Protein AF-A0AAJ4N6X1-F1 (afdb_monomer_lite)

Structure (mmCIF, N/CA/C/O backbone):
data_AF-A0AAJ4N6X1-F1
#
_entry.id   AF-A0AAJ4N6X1-F1
#
loop_
_atom_site.group_PDB
_atom_site.id
_atom_site.type_symbol
_atom_site.label_atom_id
_atom_site.label_alt_id
_atom_site.label_comp_id
_atom_site.label_asym_id
_atom_site.label_entity_id
_atom_site.label_seq_id
_atom_site.pdbx_PDB_ins_code
_atom_site.Cartn_x
_atom_site.Cartn_y
_atom_site.Cartn_z
_atom_site.occupancy
_atom_site.B_iso_or_equiv
_atom_site.auth_seq_id
_atom_site.auth_comp_id
_atom_site.auth_asym_id
_atom_site.auth_atom_id
_atom_site.pdbx_PDB_model_num
ATOM 1 N N . MET A 1 1 ? -17.782 -41.927 30.278 1.00 36.41 1 MET A N 1
ATOM 2 C CA . MET A 1 1 ? -18.943 -41.178 29.763 1.00 36.41 1 MET A CA 1
ATOM 3 C C . MET A 1 1 ? -18.667 -39.722 30.072 1.00 36.41 1 MET A C 1
ATOM 5 O O . MET A 1 1 ? -18.584 -39.393 31.245 1.00 36.41 1 MET A O 1
ATOM 9 N N . THR A 1 2 ? -18.349 -38.916 29.063 1.00 44.41 2 THR A N 1
ATOM 10 C CA . THR A 1 2 ? -18.002 -37.496 29.219 1.00 44.41 2 THR A CA 1
ATOM 11 C C . THR A 1 2 ? -19.102 -36.676 28.567 1.00 44.41 2 THR A C 1
ATOM 13 O O . THR A 1 2 ? -19.292 -36.749 27.357 1.00 44.41 2 THR A O 1
ATOM 16 N N . GLU A 1 3 ? -19.864 -35.974 29.398 1.00 52.94 3 GLU A N 1
ATOM 17 C CA . GLU A 1 3 ? -20.893 -35.020 28.995 1.00 52.94 3 GLU A CA 1
ATOM 18 C C . GLU A 1 3 ? -20.191 -33.733 28.544 1.00 52.94 3 GLU A C 1
ATOM 20 O O . GLU A 1 3 ? -19.739 -32.931 29.361 1.00 52.94 3 GLU A O 1
ATOM 25 N N . GLU A 1 4 ? -20.024 -33.563 27.234 1.00 55.00 4 GLU A N 1
ATOM 26 C CA . GLU A 1 4 ? -19.615 -32.288 26.647 1.00 55.00 4 GLU A CA 1
ATOM 27 C C . GLU A 1 4 ? -20.852 -31.390 26.584 1.00 55.00 4 GLU A C 1
ATOM 29 O O . GLU A 1 4 ? -21.760 -31.610 25.786 1.00 55.00 4 GLU A O 1
ATOM 34 N N . ALA A 1 5 ? -20.914 -30.403 27.478 1.00 56.78 5 ALA A N 1
ATOM 35 C CA . ALA A 1 5 ? -21.937 -29.371 27.447 1.00 56.78 5 ALA A CA 1
ATOM 36 C C . ALA A 1 5 ? -21.834 -28.594 26.125 1.00 56.78 5 ALA A C 1
ATOM 38 O O . ALA A 1 5 ? -20.874 -27.852 25.902 1.00 56.78 5 ALA A O 1
ATOM 39 N N . GLU A 1 6 ? -22.825 -28.769 25.251 1.00 59.78 6 GLU A N 1
ATOM 40 C CA . GLU A 1 6 ? -23.028 -27.951 24.059 1.00 59.78 6 GLU A CA 1
ATOM 41 C C . GLU A 1 6 ? -23.209 -26.488 24.496 1.00 59.78 6 GLU A C 1
ATOM 43 O O . GLU A 1 6 ? -24.285 -26.070 24.918 1.00 59.78 6 GLU A O 1
ATOM 48 N N . GLN A 1 7 ? -22.138 -25.690 24.441 1.00 63.7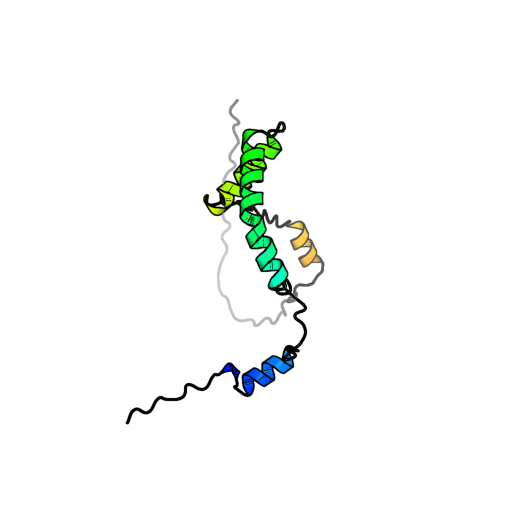2 7 GLN A N 1
ATOM 49 C CA . GLN A 1 7 ? -22.251 -24.238 24.553 1.00 63.72 7 GLN A CA 1
ATOM 50 C C . GLN A 1 7 ? -23.058 -23.736 23.356 1.00 63.72 7 GLN A C 1
ATOM 52 O O . GLN A 1 7 ? -22.556 -23.671 22.232 1.00 63.72 7 GLN A O 1
ATOM 57 N N . GLU A 1 8 ? -24.325 -23.406 23.597 1.00 64.38 8 GLU A N 1
ATOM 58 C CA . GLU A 1 8 ? -25.204 -22.836 22.587 1.00 64.38 8 GLU A CA 1
ATOM 59 C C . GLU A 1 8 ? -24.594 -21.542 22.028 1.00 64.38 8 GLU A C 1
ATOM 61 O O . GLU A 1 8 ? -24.294 -20.584 22.744 1.00 64.38 8 GLU A O 1
ATOM 66 N N . ASP A 1 9 ? -24.382 -21.519 20.712 1.00 71.50 9 ASP A N 1
ATOM 67 C CA . ASP A 1 9 ? -23.864 -20.359 19.994 1.00 71.50 9 ASP A CA 1
ATOM 68 C C . ASP A 1 9 ? -24.874 -19.203 20.086 1.00 71.50 9 ASP A C 1
ATOM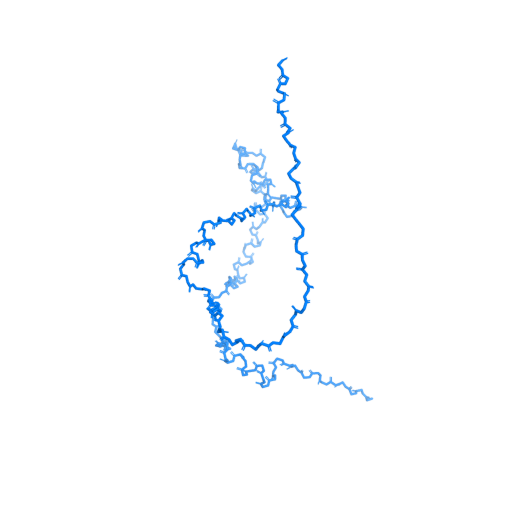 70 O O . ASP A 1 9 ? -25.868 -19.165 19.356 1.00 71.50 9 ASP A O 1
ATOM 74 N N . GLY A 1 10 ? -24.604 -18.233 20.965 1.00 71.25 10 GLY A N 1
ATOM 75 C CA . GLY A 1 10 ? -25.460 -17.067 21.216 1.00 71.25 10 GLY A CA 1
ATOM 76 C C . GLY A 1 10 ? -25.747 -16.200 19.982 1.00 71.25 10 GLY A C 1
ATOM 77 O O . GLY A 1 10 ? -26.674 -15.390 19.998 1.00 71.25 10 GLY A O 1
ATOM 78 N N . ARG A 1 11 ? -25.028 -16.400 18.868 1.00 73.56 11 ARG A N 1
ATOM 79 C CA . ARG A 1 11 ? -25.328 -15.780 17.562 1.00 73.56 11 ARG A CA 1
ATOM 80 C C . ARG A 1 11 ? -26.575 -16.359 16.896 1.00 73.56 11 ARG A C 1
ATOM 82 O O . ARG A 1 11 ? -27.117 -15.752 15.977 1.00 73.56 11 ARG A O 1
ATOM 89 N N . LYS A 1 12 ? -27.018 -17.542 17.316 1.00 75.94 12 LYS A N 1
ATOM 90 C CA . LYS A 1 12 ? -28.257 -18.182 16.852 1.00 75.94 12 LYS A CA 1
ATOM 91 C C . LYS A 1 12 ? -29.433 -17.912 17.789 1.00 75.94 12 LYS A C 1
ATOM 93 O O . LYS A 1 12 ? -30.527 -18.405 17.528 1.00 75.94 12 LYS A O 1
ATOM 98 N N . SER A 1 13 ? -29.217 -17.135 18.852 1.00 84.31 13 SER A N 1
ATOM 99 C CA . SER A 1 13 ? -30.276 -16.774 19.787 1.00 84.31 13 SER A CA 1
ATOM 100 C C . SER A 1 13 ? -31.370 -15.945 19.089 1.00 84.31 13 SER A C 1
ATOM 102 O O . SER A 1 13 ? -31.082 -15.162 18.173 1.00 84.31 13 SER A O 1
ATOM 104 N N . PRO A 1 14 ? -32.639 -16.095 19.506 1.00 81.38 14 PRO A N 1
ATOM 105 C CA . PRO A 1 14 ? -33.760 -15.361 18.918 1.00 81.38 14 PRO A CA 1
ATOM 106 C C . PRO A 1 14 ? -33.630 -13.841 19.101 1.00 81.38 14 PRO A C 1
ATOM 108 O O . PRO A 1 14 ? -34.020 -13.081 18.214 1.00 81.38 14 PRO A O 1
ATOM 111 N N . GLU A 1 15 ? -33.015 -13.391 20.197 1.00 83.38 15 GLU A N 1
ATOM 112 C CA . GLU A 1 15 ? -32.745 -11.973 20.464 1.00 83.38 15 GLU A CA 1
ATOM 113 C C . GLU A 1 15 ? -31.758 -11.377 19.453 1.00 83.38 15 GLU A C 1
ATOM 115 O O . GLU A 1 15 ? -31.977 -10.287 18.919 1.00 83.38 15 GLU A O 1
ATOM 120 N N . HIS A 1 16 ? -30.701 -12.121 19.114 1.00 81.62 16 HIS A N 1
ATOM 121 C CA . HIS A 1 16 ? -29.725 -11.687 18.119 1.00 81.62 16 HIS A CA 1
ATOM 122 C C . HIS A 1 16 ? -30.347 -11.586 16.721 1.00 81.62 16 HIS A C 1
ATOM 124 O O . HIS A 1 16 ? -30.084 -10.634 15.988 1.00 81.62 16 HIS A O 1
ATOM 130 N N . LEU A 1 17 ? -31.225 -12.524 16.355 1.00 81.19 17 LEU A N 1
ATOM 131 C CA . LEU A 1 17 ? -31.943 -12.486 15.078 1.00 81.19 17 LEU A CA 1
ATOM 132 C C . LEU A 1 17 ? -32.899 -11.286 14.984 1.00 81.19 17 LEU A C 1
ATOM 134 O O . LEU A 1 17 ? -32.966 -10.643 13.936 1.00 81.19 17 LEU A O 1
ATOM 138 N N . ALA A 1 18 ? -33.599 -10.951 16.071 1.00 83.81 18 ALA A N 1
ATOM 139 C CA . ALA A 1 18 ? -34.455 -9.768 16.132 1.00 83.81 18 ALA A CA 1
ATOM 140 C C . ALA A 1 18 ? -33.645 -8.472 15.958 1.00 83.81 18 ALA A C 1
ATOM 142 O O . ALA A 1 18 ? -34.015 -7.614 15.153 1.00 83.81 18 ALA A O 1
ATOM 143 N N . HIS A 1 19 ? -32.495 -8.372 16.629 1.00 84.88 19 HIS A N 1
ATOM 144 C CA . HIS A 1 19 ? -31.579 -7.244 16.479 1.00 84.88 19 HIS A CA 1
ATOM 145 C C . HIS A 1 19 ? -31.039 -7.114 15.044 1.00 84.88 19 HIS A C 1
ATOM 147 O O . HIS A 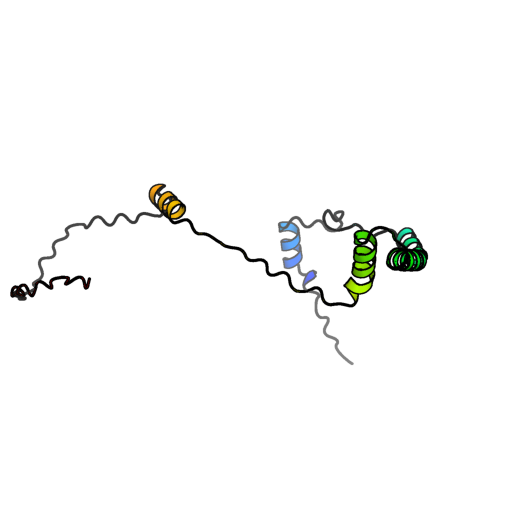1 19 ? -31.045 -6.020 14.481 1.00 84.88 19 HIS A O 1
ATOM 153 N N . LEU A 1 20 ? -30.636 -8.225 14.410 1.00 82.75 20 LEU A N 1
ATOM 154 C CA . LEU A 1 20 ? -30.170 -8.239 13.017 1.00 82.75 20 LEU A CA 1
ATOM 155 C C . LEU A 1 20 ? -31.249 -7.747 12.037 1.00 82.75 20 LEU A C 1
ATOM 157 O O . LEU A 1 20 ? -30.956 -6.968 11.128 1.00 82.75 20 LEU A O 1
ATOM 161 N N . ASN A 1 21 ? -32.502 -8.150 12.241 1.00 82.00 21 ASN A N 1
ATOM 162 C CA . ASN A 1 21 ? -33.615 -7.664 11.428 1.00 82.00 21 ASN A CA 1
ATOM 163 C C . ASN A 1 21 ? -33.863 -6.159 11.638 1.00 82.00 21 ASN A C 1
ATOM 165 O O . ASN A 1 21 ? -34.123 -5.447 10.668 1.00 82.00 21 ASN A O 1
ATOM 169 N N . GLN A 1 22 ? -33.721 -5.655 12.869 1.00 84.88 22 GLN A N 1
ATOM 170 C CA . GLN A 1 22 ? -33.895 -4.235 13.197 1.00 84.88 22 GLN A CA 1
ATOM 171 C C . GLN A 1 22 ? -32.840 -3.336 12.534 1.00 84.88 22 GLN A C 1
ATOM 173 O O . GLN A 1 22 ? -33.173 -2.267 12.030 1.00 84.88 22 GLN A O 1
ATOM 178 N N . ILE A 1 23 ? -31.579 -3.772 12.482 1.00 82.31 23 ILE A N 1
ATOM 179 C CA . ILE A 1 23 ? -30.493 -3.026 11.817 1.00 82.31 23 ILE A CA 1
ATOM 180 C C . ILE A 1 23 ? -30.514 -3.166 10.282 1.00 82.31 23 ILE A C 1
ATOM 182 O O . ILE A 1 23 ? -29.597 -2.703 9.602 1.00 82.31 23 ILE A O 1
ATOM 186 N N . GLY A 1 24 ? -31.530 -3.830 9.716 1.00 77.44 24 GLY A N 1
ATOM 187 C CA . GLY A 1 24 ? -31.657 -4.050 8.274 1.00 77.44 24 GLY A CA 1
ATOM 188 C C . GLY A 1 24 ? -30.617 -5.019 7.703 1.00 77.44 24 GLY A C 1
ATOM 189 O O . GLY A 1 24 ? -30.302 -4.962 6.509 1.00 77.44 24 GLY A O 1
ATOM 190 N N . PHE A 1 25 ? -30.051 -5.904 8.531 1.00 79.56 25 PHE A N 1
ATOM 191 C CA . PHE A 1 25 ? -29.110 -6.918 8.072 1.00 79.56 25 PHE A CA 1
ATOM 192 C C . PHE A 1 25 ? -29.845 -7.979 7.247 1.00 79.56 25 PHE A C 1
ATOM 194 O O . PHE A 1 25 ? -30.651 -8.756 7.748 1.00 79.56 25 PHE A O 1
ATOM 201 N N . GLN A 1 26 ? -29.525 -8.044 5.958 1.00 77.69 26 GLN A N 1
ATOM 202 C CA . GLN A 1 26 ? -30.038 -9.064 5.052 1.00 77.69 26 GLN A CA 1
ATOM 203 C C . GLN A 1 26 ? -29.000 -10.176 4.891 1.00 77.69 26 GLN A C 1
ATOM 205 O O . GLN A 1 26 ? -27.922 -9.971 4.319 1.00 77.69 26 GLN A O 1
ATOM 210 N N . LYS A 1 27 ? -29.327 -11.377 5.380 1.00 72.75 27 LYS A N 1
ATOM 211 C CA . LYS A 1 27 ? -28.485 -12.568 5.220 1.00 72.75 27 LYS A CA 1
ATOM 212 C C . LYS A 1 27 ? -28.295 -12.854 3.724 1.00 72.75 27 LYS A C 1
ATOM 214 O O . LYS A 1 27 ? -29.248 -13.185 3.031 1.00 72.75 27 LYS A O 1
ATOM 219 N N . GLY A 1 28 ? -27.063 -12.719 3.232 1.00 70.50 28 GLY A N 1
ATOM 220 C CA . GLY A 1 28 ? -26.727 -12.942 1.819 1.00 70.50 28 GLY A CA 1
ATOM 221 C C . GLY A 1 28 ? -26.778 -11.702 0.919 1.00 70.50 28 GLY A C 1
ATOM 222 O O . GLY A 1 28 ? -26.574 -11.838 -0.285 1.00 70.50 28 GLY A O 1
ATOM 223 N N . ARG A 1 29 ? -26.987 -10.492 1.462 1.00 72.75 29 ARG A N 1
ATOM 224 C CA . ARG A 1 29 ? -26.812 -9.253 0.685 1.00 72.75 29 ARG A CA 1
ATOM 225 C C . ARG A 1 29 ? -25.388 -9.185 0.127 1.00 72.75 29 ARG A C 1
ATOM 227 O O . ARG A 1 29 ? -24.419 -9.438 0.848 1.00 72.75 29 ARG A O 1
ATOM 234 N N . ALA A 1 30 ? -25.257 -8.812 -1.146 1.00 67.56 30 ALA A N 1
ATOM 235 C CA . ALA A 1 30 ? -23.958 -8.519 -1.741 1.00 67.56 30 ALA A CA 1
ATOM 236 C C . ALA A 1 30 ? -23.241 -7.464 -0.883 1.00 67.56 30 ALA A C 1
ATOM 238 O O . ALA A 1 30 ? -23.816 -6.414 -0.596 1.00 67.56 30 ALA A O 1
ATOM 239 N N . LYS A 1 31 ? -22.012 -7.752 -0.428 1.00 68.31 31 LYS A N 1
ATOM 240 C CA . LYS A 1 31 ? -21.227 -6.817 0.390 1.00 68.31 31 LYS A CA 1
ATOM 241 C C . LYS A 1 31 ? -21.105 -5.483 -0.349 1.00 68.31 31 LYS A C 1
ATOM 243 O O . LYS A 1 31 ? -20.349 -5.376 -1.305 1.00 68.31 31 LYS A O 1
ATOM 248 N N . THR A 1 32 ? -21.827 -4.469 0.117 1.00 66.06 32 THR A N 1
ATOM 249 C CA . THR A 1 32 ? -21.762 -3.093 -0.399 1.00 66.06 32 THR A CA 1
ATOM 250 C C . THR A 1 32 ? -20.580 -2.302 0.163 1.00 66.06 32 THR A C 1
ATOM 252 O O . THR A 1 32 ? -20.381 -1.155 -0.217 1.00 66.06 32 THR A O 1
ATOM 255 N N . GLY A 1 33 ? -19.783 -2.905 1.051 1.00 67.94 33 GLY A N 1
ATOM 256 C CA . GLY A 1 33 ? -18.586 -2.305 1.634 1.00 67.94 33 GLY A CA 1
ATOM 257 C C . GLY A 1 33 ? -17.407 -3.278 1.663 1.00 67.94 33 GLY A C 1
ATOM 258 O O . GLY A 1 33 ? -17.566 -4.464 1.971 1.00 67.94 33 GLY A O 1
ATOM 259 N N . GLY A 1 34 ? -16.219 -2.751 1.357 1.00 67.38 34 GLY A N 1
ATOM 260 C CA . GLY A 1 34 ? -14.959 -3.493 1.271 1.00 67.38 34 GLY A CA 1
ATOM 261 C C . GLY A 1 34 ? -14.626 -3.976 -0.146 1.00 67.38 34 GLY A C 1
ATOM 262 O O . GLY A 1 34 ? -15.495 -4.088 -1.006 1.00 67.38 34 GLY A O 1
ATOM 263 N N . ARG A 1 35 ? -13.343 -4.268 -0.403 1.00 71.69 35 ARG A N 1
ATOM 264 C CA . ARG A 1 35 ? -12.915 -4.858 -1.682 1.00 71.69 35 ARG A CA 1
ATOM 265 C C . ARG A 1 35 ? -13.554 -6.238 -1.834 1.00 71.69 35 ARG A C 1
ATOM 267 O O . ARG A 1 35 ? -13.429 -7.086 -0.947 1.00 71.69 35 ARG A O 1
ATOM 274 N N . THR A 1 36 ? -14.211 -6.470 -2.967 1.00 75.12 36 THR A N 1
ATOM 275 C CA . THR A 1 36 ? -14.614 -7.814 -3.388 1.00 75.12 36 THR A CA 1
ATOM 276 C C . THR A 1 36 ? -13.384 -8.720 -3.395 1.00 75.12 36 THR A C 1
ATOM 278 O O . THR A 1 36 ? -12.295 -8.286 -3.784 1.00 75.12 36 THR A O 1
ATOM 281 N N . LYS A 1 37 ? -13.534 -9.972 -2.939 1.00 75.12 37 LYS A N 1
ATOM 282 C CA . LYS A 1 37 ? -12.435 -10.945 -2.982 1.00 75.12 37 LYS A CA 1
ATOM 283 C C . LYS A 1 37 ? -11.945 -11.051 -4.427 1.00 75.12 37 LYS A C 1
ATOM 285 O O . LYS A 1 37 ? -12.746 -11.272 -5.332 1.00 75.12 37 LYS A O 1
ATOM 290 N N . MET A 1 38 ? -10.648 -10.835 -4.632 1.00 80.75 38 MET A N 1
ATOM 291 C CA . MET A 1 38 ? -10.028 -10.980 -5.945 1.00 80.75 38 MET A CA 1
ATOM 292 C C . MET A 1 38 ? -10.184 -12.438 -6.403 1.00 80.75 38 MET A C 1
ATOM 294 O O . MET A 1 38 ? -9.912 -13.324 -5.590 1.00 80.75 38 MET A O 1
ATOM 298 N N . PRO A 1 39 ? -10.619 -12.698 -7.650 1.00 86.62 39 PRO A N 1
ATOM 299 C CA . PRO A 1 39 ? -10.703 -14.053 -8.184 1.00 86.62 39 PRO A CA 1
ATOM 300 C C . PRO A 1 39 ? -9.370 -14.791 -8.034 1.00 86.62 39 PRO A C 1
ATOM 302 O O . PRO A 1 39 ? -8.315 -14.220 -8.324 1.00 86.62 39 PRO A O 1
ATOM 305 N N . ASP A 1 40 ? -9.418 -16.056 -7.616 1.00 84.19 40 ASP A N 1
ATOM 306 C CA . ASP A 1 40 ? -8.214 -16.819 -7.258 1.00 84.19 40 ASP A CA 1
ATOM 307 C C . ASP A 1 40 ? -7.226 -16.948 -8.427 1.00 84.19 40 ASP A C 1
ATOM 309 O O . ASP A 1 40 ? -6.017 -16.846 -8.228 1.00 84.19 40 ASP A O 1
ATOM 313 N N . VAL A 1 41 ? -7.737 -17.045 -9.659 1.00 83.81 41 VAL A N 1
ATOM 314 C CA . VAL A 1 41 ? -6.928 -17.074 -10.890 1.00 83.81 41 VAL A CA 1
ATOM 315 C C . VAL A 1 41 ? -6.080 -15.806 -11.041 1.00 83.81 41 VAL A C 1
ATOM 317 O O . VAL A 1 41 ? -4.905 -15.878 -11.387 1.00 83.81 41 VAL A O 1
ATOM 320 N N . ILE A 1 42 ? -6.650 -14.633 -10.753 1.00 82.69 42 ILE A N 1
ATOM 321 C CA . ILE A 1 42 ? -5.944 -13.347 -10.869 1.00 82.69 42 ILE A CA 1
ATOM 322 C C . ILE A 1 42 ? -4.923 -13.212 -9.741 1.00 82.69 42 ILE A C 1
ATOM 324 O O . ILE A 1 42 ? -3.808 -12.742 -9.961 1.00 82.69 42 ILE A O 1
ATOM 328 N N . LYS A 1 43 ? -5.284 -13.668 -8.538 1.00 84.12 43 LYS A N 1
ATOM 329 C CA . LYS A 1 43 ? -4.386 -13.660 -7.386 1.00 84.12 43 LYS A CA 1
ATOM 330 C C . LYS A 1 43 ? -3.142 -14.512 -7.642 1.00 84.12 43 LYS A C 1
ATOM 332 O O . LYS A 1 43 ? -2.048 -14.050 -7.353 1.00 84.12 43 LYS A O 1
ATOM 337 N N . GLN A 1 44 ? -3.299 -15.709 -8.207 1.00 85.50 44 GLN A N 1
ATOM 338 C CA . GLN A 1 44 ? -2.173 -16.581 -8.559 1.00 85.50 44 GLN A CA 1
ATOM 339 C C . GLN A 1 44 ? -1.260 -15.931 -9.602 1.00 85.50 44 GLN A C 1
ATOM 341 O O . GLN A 1 44 ? -0.070 -15.791 -9.356 1.00 85.50 44 GLN A O 1
ATOM 346 N N . ARG A 1 45 ? -1.825 -15.401 -10.694 1.00 81.62 45 ARG A N 1
ATOM 347 C CA . ARG A 1 45 ? -1.041 -14.705 -11.729 1.00 81.62 45 ARG A CA 1
ATOM 348 C C . ARG A 1 45 ? -0.257 -13.506 -11.194 1.00 81.62 45 ARG A C 1
ATOM 350 O O . ARG A 1 45 ? 0.857 -13.258 -11.641 1.00 81.62 45 ARG A O 1
ATOM 357 N N . LEU A 1 46 ? -0.823 -12.768 -10.240 1.00 80.62 46 LEU A N 1
ATOM 358 C CA . LEU A 1 46 ? -0.125 -11.664 -9.577 1.00 80.62 46 LEU A CA 1
ATOM 359 C C . LEU A 1 46 ? 1.019 -12.146 -8.684 1.00 80.62 46 LEU A C 1
ATOM 361 O O . LEU A 1 46 ? 2.052 -11.488 -8.633 1.00 80.62 46 LEU A O 1
ATOM 365 N N . MET A 1 47 ? 0.855 -13.281 -8.003 1.00 86.06 47 MET A N 1
ATOM 366 C CA . MET A 1 47 ? 1.934 -13.879 -7.211 1.00 86.06 47 MET A CA 1
ATOM 367 C C . MET A 1 47 ? 3.073 -14.374 -8.107 1.00 86.06 47 MET A C 1
ATOM 369 O O . MET A 1 47 ? 4.232 -14.164 -7.771 1.00 86.06 47 MET A O 1
ATOM 373 N N . ASP A 1 48 ? 2.751 -14.946 -9.267 1.00 87.88 48 ASP A N 1
ATOM 374 C CA . ASP A 1 48 ? 3.752 -15.406 -10.237 1.00 87.88 48 ASP A CA 1
ATOM 375 C C . ASP A 1 48 ? 4.551 -14.239 -10.850 1.00 87.88 48 ASP A C 1
ATOM 377 O O . ASP A 1 48 ? 5.725 -14.389 -11.177 1.00 87.88 48 ASP A O 1
ATOM 381 N N . MET A 1 49 ? 3.927 -13.064 -10.994 1.00 85.25 49 MET A N 1
ATOM 382 C CA . MET A 1 49 ? 4.562 -11.844 -11.515 1.00 85.25 49 MET A CA 1
ATOM 383 C C . MET A 1 49 ? 5.338 -11.060 -10.446 1.00 85.25 49 MET A C 1
ATOM 385 O O . MET A 1 49 ? 6.220 -10.270 -10.777 1.00 85.25 49 MET A O 1
ATOM 389 N N . ALA A 1 50 ? 5.036 -11.281 -9.165 1.00 85.06 50 ALA A N 1
ATOM 390 C CA . ALA A 1 50 ? 5.690 -10.609 -8.048 1.00 85.06 50 ALA A CA 1
ATOM 391 C C . ALA A 1 50 ? 7.235 -10.673 -8.065 1.00 85.06 50 ALA A C 1
ATOM 393 O O . ALA A 1 50 ? 7.837 -9.626 -7.831 1.00 85.06 50 ALA A O 1
ATOM 394 N N . PRO A 1 51 ? 7.906 -11.811 -8.353 1.00 88.44 51 PRO A N 1
ATOM 395 C CA . PRO A 1 51 ? 9.370 -11.844 -8.420 1.00 88.44 51 PRO A CA 1
ATOM 396 C C . PRO A 1 51 ? 9.937 -10.938 -9.521 1.00 88.44 51 PRO A C 1
ATOM 398 O O . PRO A 1 51 ? 10.842 -10.160 -9.245 1.00 88.44 51 PRO A O 1
ATOM 401 N N . ALA A 1 52 ? 9.351 -10.945 -10.722 1.00 88.19 52 ALA A N 1
ATOM 402 C CA . ALA A 1 52 ? 9.798 -10.071 -11.810 1.00 88.19 52 ALA A CA 1
ATOM 403 C C . ALA A 1 52 ? 9.631 -8.581 -11.458 1.00 88.19 52 ALA A C 1
ATOM 405 O O . ALA A 1 52 ? 10.499 -7.764 -11.750 1.00 88.19 52 ALA A O 1
ATOM 406 N N . ALA A 1 53 ? 8.545 -8.230 -10.763 1.00 86.56 53 ALA A N 1
ATOM 407 C CA . ALA A 1 53 ? 8.331 -6.866 -10.287 1.00 86.56 53 ALA A CA 1
ATOM 408 C C . ALA A 1 53 ? 9.358 -6.438 -9.219 1.00 86.56 53 ALA A C 1
ATOM 410 O O . ALA A 1 53 ? 9.708 -5.261 -9.140 1.00 86.56 53 ALA A O 1
ATOM 411 N N . LEU A 1 54 ? 9.847 -7.368 -8.391 1.00 86.75 54 LEU A N 1
ATOM 412 C CA . LEU A 1 54 ? 10.918 -7.083 -7.430 1.00 86.75 54 LEU A CA 1
ATOM 413 C C . LEU A 1 54 ? 12.256 -6.838 -8.131 1.00 86.75 54 LEU A C 1
ATOM 415 O O . LEU A 1 54 ? 12.973 -5.917 -7.738 1.00 86.75 54 LEU A O 1
ATOM 419 N N . ASP A 1 55 ? 12.559 -7.604 -9.178 1.00 91.31 55 ASP A N 1
ATOM 420 C CA . ASP A 1 55 ? 13.769 -7.412 -9.981 1.00 91.31 55 ASP A CA 1
ATOM 421 C C . ASP A 1 55 ? 13.757 -6.046 -10.685 1.00 91.31 55 ASP A C 1
ATOM 423 O O . ASP A 1 55 ? 14.736 -5.303 -10.619 1.00 91.31 55 ASP A O 1
ATOM 427 N N . GLU A 1 56 ? 12.621 -5.650 -11.269 1.00 89.31 56 GLU A N 1
ATOM 428 C CA . GLU A 1 56 ? 12.452 -4.318 -11.865 1.00 89.31 56 GLU A CA 1
ATOM 429 C C . GLU A 1 56 ? 12.574 -3.191 -10.829 1.00 89.31 56 GLU A C 1
ATOM 431 O O . GLU A 1 56 ? 13.178 -2.155 -11.101 1.00 89.31 56 GLU A O 1
ATOM 436 N N . LEU A 1 57 ? 12.034 -3.371 -9.619 1.00 88.88 57 LEU A N 1
ATOM 437 C CA . LEU A 1 57 ? 12.184 -2.387 -8.542 1.00 88.88 57 LEU A CA 1
ATOM 438 C C . LEU A 1 57 ? 13.641 -2.244 -8.092 1.00 88.88 57 LEU A C 1
ATOM 440 O O . LEU A 1 57 ? 14.081 -1.132 -7.790 1.00 88.88 57 LEU A O 1
ATOM 444 N N . TYR A 1 58 ? 14.392 -3.345 -8.051 1.00 89.75 58 TYR A N 1
ATOM 445 C CA . TYR A 1 58 ? 15.820 -3.314 -7.752 1.00 89.75 58 TYR A CA 1
ATOM 446 C C . TYR A 1 58 ? 16.610 -2.602 -8.856 1.00 89.75 58 TYR A C 1
ATOM 448 O O . TYR A 1 58 ? 17.473 -1.773 -8.564 1.00 89.75 58 TYR A O 1
ATOM 456 N N . ASP A 1 59 ? 16.274 -2.861 -10.118 1.00 92.81 59 ASP A N 1
ATOM 457 C CA . ASP A 1 59 ? 16.891 -2.192 -11.261 1.00 92.81 59 ASP A CA 1
ATOM 458 C C . ASP A 1 59 ? 16.602 -0.681 -11.250 1.00 92.81 59 ASP A C 1
ATOM 460 O O . ASP A 1 59 ? 17.514 0.143 -11.320 1.00 92.81 59 ASP A O 1
ATOM 464 N N . LEU A 1 60 ? 15.344 -0.293 -11.016 1.00 91.12 60 LEU A N 1
ATOM 465 C CA . LEU A 1 60 ? 14.938 1.105 -10.853 1.00 91.12 60 LEU A CA 1
ATOM 466 C C . LEU A 1 60 ? 15.649 1.799 -9.690 1.00 91.12 60 LEU A C 1
ATOM 468 O O . LEU A 1 60 ? 15.936 2.992 -9.772 1.00 91.12 60 LEU A O 1
ATOM 472 N N . MET A 1 61 ? 15.942 1.084 -8.605 1.00 88.88 61 MET A N 1
ATOM 473 C CA . MET A 1 61 ? 16.700 1.635 -7.485 1.00 88.88 61 MET A CA 1
ATOM 474 C C . MET A 1 61 ? 18.135 2.001 -7.887 1.00 88.88 61 MET A C 1
ATOM 476 O O . MET A 1 61 ? 18.628 3.040 -7.444 1.00 88.88 61 MET A O 1
ATOM 480 N N . GLN A 1 62 ? 18.794 1.179 -8.705 1.00 90.12 62 GLN A N 1
ATOM 481 C CA . GLN A 1 62 ? 20.205 1.361 -9.056 1.00 90.12 62 GLN A CA 1
ATOM 482 C C . GLN A 1 62 ? 20.400 2.256 -10.282 1.00 90.12 62 GLN A C 1
ATOM 484 O O . GLN A 1 62 ? 21.276 3.120 -10.286 1.00 90.12 62 GLN A O 1
ATOM 489 N N . ASN A 1 63 ? 19.559 2.078 -11.300 1.00 91.88 63 ASN A N 1
ATOM 490 C CA . ASN A 1 63 ? 19.816 2.570 -12.650 1.00 91.88 63 ASN A CA 1
ATOM 491 C C . ASN A 1 63 ? 18.860 3.680 -13.107 1.00 91.88 63 ASN A C 1
ATOM 493 O O . ASN A 1 63 ? 19.083 4.269 -14.161 1.00 91.88 63 ASN A O 1
ATOM 497 N N . ALA A 1 64 ? 17.808 4.020 -12.348 1.00 90.00 64 ALA A N 1
ATOM 498 C CA . ALA A 1 64 ? 16.903 5.087 -12.776 1.00 90.00 64 ALA A CA 1
ATOM 499 C C . ALA A 1 64 ? 17.594 6.459 -12.754 1.00 90.00 64 ALA A C 1
ATOM 501 O O . ALA A 1 64 ? 18.152 6.860 -11.733 1.00 90.00 64 ALA A O 1
ATOM 502 N N . ASP A 1 65 ? 17.461 7.234 -13.833 1.00 90.06 65 ASP A N 1
ATOM 503 C CA . ASP A 1 65 ? 18.058 8.574 -13.959 1.00 90.06 65 ASP A CA 1
ATOM 504 C C . ASP A 1 65 ? 17.550 9.554 -12.892 1.00 90.06 65 ASP A C 1
ATOM 506 O O . ASP A 1 65 ? 18.297 10.351 -12.315 1.00 90.06 65 ASP A O 1
ATOM 510 N N . LYS A 1 66 ? 16.247 9.488 -12.595 1.00 93.62 66 LYS A N 1
ATOM 511 C CA . LYS A 1 66 ? 15.584 10.401 -11.661 1.00 93.62 66 LYS A CA 1
ATOM 512 C C . LYS A 1 66 ? 15.752 9.918 -10.224 1.00 93.62 66 LYS A C 1
ATOM 514 O O . LYS A 1 66 ? 15.222 8.878 -9.840 1.00 93.62 66 LYS A O 1
ATOM 519 N N . ALA A 1 67 ? 16.364 10.757 -9.388 1.00 87.88 67 ALA A N 1
ATOM 520 C CA . ALA A 1 67 ? 16.537 10.482 -7.960 1.00 87.88 67 ALA A CA 1
ATOM 521 C C . ALA A 1 67 ? 15.214 10.177 -7.231 1.00 87.88 67 ALA A C 1
ATOM 523 O O . ALA A 1 67 ? 15.179 9.303 -6.372 1.00 87.88 67 ALA A O 1
ATOM 524 N N . ALA A 1 68 ? 14.114 10.841 -7.608 1.00 90.00 68 ALA A N 1
ATOM 525 C CA . ALA A 1 68 ? 12.792 10.590 -7.029 1.00 90.00 68 ALA A CA 1
ATOM 526 C C . ALA A 1 68 ? 12.286 9.156 -7.277 1.00 90.00 68 ALA A C 1
ATOM 528 O O . ALA A 1 68 ? 11.652 8.571 -6.404 1.00 90.00 68 ALA A O 1
ATOM 529 N N . VAL A 1 69 ? 12.593 8.580 -8.444 1.00 89.81 69 VAL A N 1
ATOM 530 C CA . VAL A 1 69 ? 12.195 7.209 -8.801 1.00 89.81 69 VAL A CA 1
ATOM 531 C C . VAL A 1 69 ? 13.014 6.199 -8.002 1.00 89.81 69 VAL A C 1
ATOM 533 O O . VAL A 1 69 ? 12.437 5.286 -7.417 1.00 89.81 69 VAL A O 1
ATOM 536 N N . ARG A 1 70 ? 14.329 6.428 -7.867 1.00 89.62 70 ARG A N 1
ATOM 537 C CA . ARG A 1 70 ? 15.193 5.612 -6.999 1.00 89.62 70 ARG A CA 1
ATOM 538 C C . ARG A 1 70 ? 14.694 5.615 -5.554 1.00 89.62 70 ARG A C 1
ATOM 540 O O . ARG A 1 70 ? 14.549 4.562 -4.944 1.00 89.62 70 ARG A O 1
ATOM 547 N N . LEU A 1 71 ? 14.361 6.791 -5.016 1.00 88.31 71 LEU A N 1
ATOM 548 C CA . LEU A 1 71 ? 13.874 6.928 -3.639 1.00 88.31 71 LEU A CA 1
ATOM 549 C C . LEU A 1 71 ? 12.526 6.218 -3.425 1.00 88.31 71 LEU A C 1
ATOM 551 O O . LEU A 1 71 ? 12.333 5.565 -2.402 1.00 88.31 71 LEU A O 1
ATOM 555 N N . ALA A 1 72 ? 11.610 6.305 -4.392 1.00 88.94 72 ALA A N 1
ATOM 556 C CA . ALA A 1 72 ? 10.328 5.604 -4.340 1.00 88.94 72 ALA A CA 1
ATOM 557 C C . ALA A 1 72 ? 10.499 4.075 -4.388 1.00 88.94 72 ALA A C 1
ATOM 559 O O . ALA A 1 72 ? 9.842 3.362 -3.624 1.00 88.94 72 ALA A O 1
ATOM 560 N N . ALA A 1 73 ? 11.410 3.570 -5.226 1.00 89.00 73 ALA A N 1
ATOM 561 C CA . ALA A 1 73 ? 11.744 2.148 -5.278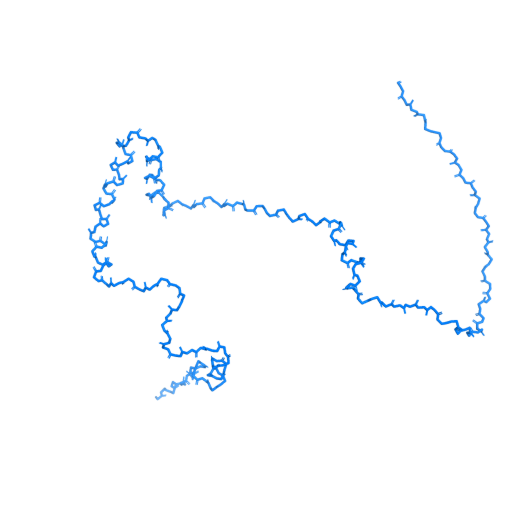 1.00 89.00 73 ALA A CA 1
ATOM 562 C C . ALA A 1 73 ? 12.318 1.666 -3.932 1.00 89.00 73 ALA A C 1
ATOM 564 O O . ALA A 1 73 ? 11.814 0.703 -3.352 1.00 89.00 73 ALA A O 1
ATOM 565 N N . ILE A 1 74 ? 13.270 2.416 -3.361 1.00 86.69 74 ILE A N 1
ATOM 566 C CA . ILE A 1 74 ? 13.852 2.144 -2.036 1.00 86.69 74 ILE A CA 1
ATOM 567 C C . ILE A 1 74 ? 12.772 2.120 -0.949 1.00 86.69 74 ILE A C 1
ATOM 569 O O . ILE A 1 74 ? 12.723 1.193 -0.143 1.00 86.69 74 ILE A O 1
ATOM 573 N N . GLN A 1 75 ? 11.878 3.113 -0.920 1.00 88.00 75 GLN A N 1
ATOM 574 C CA . GLN A 1 75 ? 10.787 3.175 0.059 1.00 88.00 75 GLN A CA 1
ATOM 575 C C . GLN A 1 75 ? 9.810 2.007 -0.071 1.00 88.00 75 GLN A C 1
ATOM 577 O O . GLN A 1 75 ? 9.282 1.543 0.937 1.00 88.00 75 GLN A O 1
ATOM 582 N N . THR A 1 76 ? 9.568 1.531 -1.290 1.00 88.56 76 THR A N 1
ATOM 583 C CA . THR A 1 76 ? 8.662 0.405 -1.541 1.00 88.56 76 THR A CA 1
ATOM 584 C C . THR A 1 76 ? 9.265 -0.909 -1.040 1.00 88.56 76 THR A C 1
ATOM 586 O O . THR A 1 76 ? 8.557 -1.704 -0.427 1.00 88.56 76 THR A O 1
ATOM 589 N N . ILE A 1 77 ? 10.576 -1.105 -1.222 1.00 85.69 77 ILE A N 1
ATOM 590 C CA . ILE A 1 77 ? 11.304 -2.293 -0.749 1.00 85.69 77 ILE A CA 1
ATOM 591 C C . ILE A 1 77 ? 11.495 -2.264 0.777 1.00 85.69 77 ILE A C 1
ATOM 593 O O . ILE A 1 77 ? 11.287 -3.272 1.448 1.00 85.69 77 ILE A O 1
ATOM 597 N N . LEU A 1 78 ? 11.876 -1.116 1.345 1.00 84.00 78 LEU A N 1
ATOM 598 C CA . LEU A 1 78 ? 12.167 -0.986 2.779 1.00 84.00 78 LEU A CA 1
ATOM 599 C C . LEU A 1 78 ? 10.924 -0.762 3.646 1.00 84.00 78 LEU A C 1
ATOM 601 O O . LEU A 1 78 ? 10.960 -1.048 4.840 1.00 84.00 78 LEU A O 1
ATOM 605 N N . GLY A 1 79 ? 9.828 -0.255 3.081 1.00 83.62 79 GLY A N 1
ATOM 606 C CA . GLY A 1 79 ? 8.610 0.097 3.815 1.00 83.62 79 GLY A CA 1
ATOM 607 C C . GLY A 1 79 ? 8.005 -1.028 4.669 1.00 83.62 79 GLY A C 1
ATOM 608 O O . GLY A 1 79 ? 7.541 -0.734 5.769 1.00 83.62 79 GLY A O 1
ATOM 609 N N . PRO A 1 80 ? 8.013 -2.300 4.227 1.00 83.06 80 PRO A N 1
ATOM 610 C CA . PRO A 1 80 ? 7.575 -3.427 5.052 1.00 83.06 80 PRO A CA 1
ATOM 611 C C . PRO A 1 80 ? 8.551 -3.797 6.178 1.00 83.06 80 PRO A C 1
ATOM 613 O O . PRO A 1 80 ? 8.136 -4.396 7.166 1.00 83.06 80 PRO A O 1
ATOM 616 N N . LEU A 1 81 ? 9.840 -3.482 6.019 1.00 81.50 81 LEU A N 1
ATOM 617 C CA . LEU A 1 81 ? 10.910 -3.881 6.940 1.00 81.50 81 LEU A CA 1
ATOM 618 C C . LEU A 1 81 ? 11.175 -2.828 8.020 1.00 81.50 81 LEU A C 1
ATOM 620 O O . LEU A 1 81 ? 11.609 -3.160 9.120 1.00 81.50 81 LEU A O 1
ATOM 624 N N . VAL A 1 82 ? 10.927 -1.556 7.706 1.00 78.56 82 VAL A N 1
ATOM 625 C CA . VAL A 1 82 ? 11.207 -0.427 8.592 1.00 78.56 82 VAL A CA 1
ATOM 626 C C . VAL A 1 82 ? 9.899 0.143 9.123 1.00 78.56 82 VAL A C 1
ATOM 628 O O . VAL A 1 82 ? 9.021 0.544 8.359 1.00 78.56 82 VAL A O 1
ATOM 631 N N . ALA A 1 83 ? 9.781 0.233 10.451 1.00 74.94 83 ALA A N 1
ATOM 632 C CA . ALA A 1 83 ? 8.661 0.910 11.089 1.00 74.94 83 ALA A CA 1
ATOM 633 C C . ALA A 1 83 ? 8.586 2.360 10.591 1.00 74.94 83 ALA A C 1
ATOM 635 O O . ALA A 1 83 ? 9.518 3.151 10.758 1.00 74.94 83 ALA A O 1
ATOM 636 N N . LYS A 1 84 ? 7.469 2.712 9.952 1.00 74.56 84 LYS A N 1
ATOM 637 C CA . LYS A 1 84 ? 7.241 4.072 9.470 1.00 74.56 84 LYS A CA 1
ATOM 638 C C . LYS A 1 84 ? 7.205 5.016 10.669 1.00 74.56 84 LYS A C 1
ATOM 640 O O . LYS A 1 84 ? 6.455 4.774 11.613 1.00 74.56 84 LYS A O 1
ATOM 645 N N . ALA A 1 85 ? 7.994 6.089 10.620 1.00 72.50 85 ALA A N 1
ATOM 646 C CA . ALA A 1 85 ? 7.994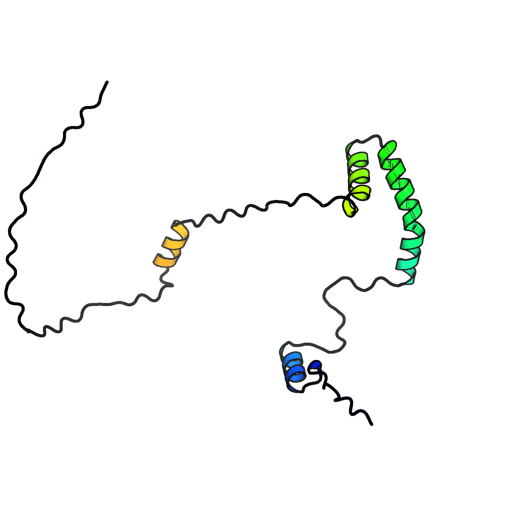 7.103 11.669 1.00 72.50 85 ALA A CA 1
ATOM 647 C C . ALA A 1 85 ? 6.561 7.608 11.915 1.00 72.50 85 ALA A C 1
ATOM 649 O O . ALA A 1 85 ? 5.833 7.915 10.961 1.00 72.50 85 ALA A O 1
ATOM 650 N N . ALA A 1 86 ? 6.153 7.654 13.186 1.00 70.62 86 ALA A N 1
ATOM 651 C CA . ALA A 1 86 ? 4.825 8.101 13.575 1.00 70.62 86 ALA A CA 1
ATOM 652 C C . ALA A 1 86 ? 4.608 9.540 13.089 1.00 70.62 86 ALA A C 1
ATOM 654 O O . ALA A 1 86 ? 5.393 10.439 13.392 1.00 70.62 86 ALA A O 1
ATOM 655 N N . ARG A 1 87 ? 3.547 9.763 12.310 1.00 72.81 87 ARG A N 1
ATOM 656 C CA . ARG A 1 87 ? 3.140 11.117 11.932 1.00 72.81 87 ARG A CA 1
ATOM 657 C C . ARG A 1 87 ? 2.379 11.715 13.108 1.00 72.81 87 ARG A C 1
ATOM 659 O O . ARG A 1 87 ? 1.316 11.207 13.457 1.00 72.81 87 ARG A O 1
ATOM 666 N N . LYS A 1 88 ? 2.916 12.776 13.709 1.00 76.94 88 LYS A N 1
ATOM 667 C CA . LYS A 1 88 ? 2.175 13.590 14.672 1.00 76.94 88 LYS A CA 1
ATOM 668 C C . LYS A 1 88 ? 1.140 14.394 13.883 1.00 76.94 88 LYS A C 1
ATOM 670 O O . LYS A 1 88 ? 1.511 15.170 13.009 1.00 76.94 88 LYS A O 1
ATOM 675 N N . VAL A 1 89 ? -0.141 14.139 14.127 1.00 77.50 89 VAL A N 1
ATOM 676 C CA . VAL A 1 89 ? -1.223 14.989 13.623 1.00 77.50 89 VAL A CA 1
ATOM 677 C C . VAL A 1 89 ? -1.547 15.953 14.750 1.00 77.50 89 VAL A C 1
ATOM 679 O O . VAL A 1 89 ? -2.119 15.553 15.761 1.00 77.50 89 VAL A O 1
ATOM 682 N N . GLU A 1 90 ? -1.105 17.196 14.613 1.00 76.00 90 GLU A N 1
ATOM 683 C CA . GLU A 1 90 ? -1.486 18.270 15.525 1.00 76.00 90 GLU A CA 1
ATOM 684 C C . GLU A 1 90 ? -2.831 18.814 15.045 1.00 76.00 90 GLU A C 1
ATOM 686 O O . GLU A 1 90 ? -2.943 19.342 13.941 1.00 76.00 90 GLU A O 1
ATOM 691 N N . VAL A 1 91 ? -3.877 18.584 15.840 1.00 77.31 91 VAL A N 1
ATOM 692 C CA . VAL A 1 91 ? -5.194 19.186 15.625 1.00 77.31 91 VAL A CA 1
ATOM 693 C C . VAL A 1 91 ? -5.299 20.347 16.598 1.00 77.31 91 VAL A C 1
ATOM 695 O O . VAL A 1 91 ? -5.513 20.146 17.791 1.00 77.31 91 VAL A O 1
ATOM 698 N N . GLU A 1 92 ? -5.109 21.557 16.091 1.00 74.94 92 GLU A N 1
ATOM 699 C CA . GLU A 1 92 ? -5.376 22.778 16.843 1.00 74.94 92 GLU A CA 1
ATOM 700 C C . GLU A 1 92 ? -6.882 23.050 16.798 1.00 74.94 92 GLU A C 1
ATOM 702 O O . GLU A 1 92 ? -7.431 23.452 15.772 1.00 74.94 92 GLU A O 1
ATOM 707 N N . VAL A 1 93 ? -7.572 22.784 17.909 1.00 70.25 93 VAL A N 1
ATOM 708 C CA . VAL A 1 93 ? -8.965 23.202 18.087 1.00 70.25 93 VAL A CA 1
ATOM 709 C C . VAL A 1 93 ? -8.946 24.596 18.700 1.00 70.25 93 VAL A C 1
ATOM 711 O O . VAL A 1 93 ? -8.825 24.757 19.912 1.00 70.25 93 VAL A O 1
ATOM 714 N N . ASN A 1 94 ? -9.041 25.613 17.847 1.00 74.06 94 ASN A N 1
ATOM 715 C CA . ASN A 1 94 ? -9.263 26.982 18.290 1.00 74.06 94 ASN A CA 1
ATOM 716 C C . ASN A 1 94 ? -10.755 27.147 18.599 1.00 74.06 94 ASN A C 1
ATOM 718 O O . ASN A 1 94 ? -11.579 27.194 17.687 1.00 74.06 94 ASN A O 1
ATOM 722 N N . HIS A 1 95 ? -11.112 27.197 19.883 1.00 70.50 95 HIS A N 1
ATOM 723 C CA . HIS A 1 95 ? -12.451 27.604 20.298 1.00 70.50 95 HIS A CA 1
ATOM 724 C C . HIS A 1 95 ? -12.522 29.125 20.259 1.00 70.50 95 HIS A C 1
ATOM 726 O O . HIS A 1 95 ? -12.027 29.803 21.159 1.00 70.50 95 HIS A O 1
ATOM 732 N N . ASP A 1 96 ? -13.108 29.658 19.193 1.00 74.38 96 ASP A N 1
ATOM 733 C CA . ASP A 1 96 ? -13.317 31.091 19.073 1.00 74.38 96 ASP A CA 1
ATOM 734 C C . ASP A 1 96 ? -14.447 31.501 20.035 1.00 74.38 96 ASP A C 1
ATOM 736 O O . ASP A 1 96 ? -15.586 31.036 19.928 1.00 74.38 96 ASP A O 1
ATOM 740 N N . LEU A 1 97 ? -14.137 32.339 21.032 1.00 69.56 97 LEU A N 1
ATOM 741 C CA . LEU A 1 97 ? -15.104 32.785 22.052 1.00 69.56 97 LEU A CA 1
ATOM 742 C C . LEU A 1 97 ? -16.318 33.485 21.419 1.00 69.56 97 LEU A C 1
ATOM 744 O O . LEU A 1 97 ? -17.417 33.481 21.970 1.00 69.56 97 LEU A O 1
ATOM 748 N N . SER A 1 98 ? -16.127 34.045 20.229 1.00 67.31 98 SER A N 1
ATOM 749 C CA . SER A 1 98 ? -17.148 34.651 19.380 1.00 67.31 98 SER A CA 1
ATOM 750 C C . SER A 1 98 ? -18.254 33.662 18.965 1.00 67.31 98 SER A C 1
ATOM 752 O O . SER A 1 98 ? -19.425 34.050 18.934 1.00 67.31 98 SER A O 1
ATOM 754 N N . GLU A 1 99 ? -17.946 32.382 18.719 1.00 66.12 99 GLU A N 1
ATOM 755 C CA . GLU A 1 99 ? -18.959 31.351 18.437 1.00 66.12 99 GLU A CA 1
ATOM 756 C C . GLU A 1 99 ? -19.770 30.987 19.686 1.00 66.12 99 GLU A C 1
ATOM 758 O O . GLU A 1 99 ? -20.990 30.826 19.607 1.00 66.12 99 GLU A O 1
ATOM 763 N N . LEU A 1 100 ? -19.113 30.947 20.848 1.00 64.31 100 LEU A N 1
ATOM 764 C CA . LEU A 1 100 ? -19.749 30.745 22.153 1.00 64.31 100 LEU A CA 1
ATOM 765 C C . LEU A 1 100 ? -20.723 31.884 22.475 1.00 64.31 100 LEU A C 1
ATOM 767 O O . LEU A 1 100 ? -21.887 31.642 22.793 1.00 64.31 100 LEU A O 1
ATOM 771 N N . HIS A 1 101 ? -20.286 33.132 22.297 1.00 69.56 101 HIS A N 1
ATOM 772 C CA . HIS A 1 101 ? -21.150 34.299 22.457 1.00 69.56 101 HIS A CA 1
ATOM 773 C C . HIS A 1 101 ? -22.328 34.280 21.480 1.00 69.56 101 HIS A C 1
ATOM 775 O O . HIS A 1 101 ? -23.435 34.652 21.869 1.00 69.56 101 HIS A O 1
ATOM 781 N N . ARG A 1 102 ? -22.130 33.811 20.241 1.00 67.75 102 ARG A N 1
ATOM 782 C CA . ARG A 1 102 ? -23.195 33.685 19.236 1.00 67.75 102 ARG A CA 1
ATOM 783 C C . ARG A 1 102 ? -24.220 32.604 19.585 1.00 67.75 102 ARG A C 1
ATOM 785 O O . ARG A 1 102 ? -25.395 32.796 19.294 1.00 67.75 102 ARG A O 1
ATOM 792 N N . LEU A 1 103 ? -23.808 31.491 20.189 1.00 62.25 103 LEU A N 1
ATOM 793 C CA . LEU A 1 103 ? -24.720 30.454 20.691 1.00 62.25 103 LEU A CA 1
ATOM 794 C C . LEU A 1 103 ? -25.537 30.952 21.889 1.00 62.25 103 LEU A C 1
ATOM 796 O O . LEU A 1 103 ? -26.751 30.768 21.918 1.00 62.25 103 LEU A O 1
ATOM 800 N N . VAL A 1 104 ? -24.895 31.665 22.819 1.00 63.28 104 VAL A N 1
ATOM 801 C CA . VAL A 1 104 ? -25.563 32.263 23.987 1.00 63.28 104 VAL A CA 1
ATOM 802 C C . VAL A 1 104 ? -26.551 33.361 23.572 1.00 63.28 104 VAL A C 1
ATOM 804 O O . VAL A 1 104 ? -27.666 33.405 24.079 1.00 63.28 104 VAL A O 1
ATOM 807 N N . THR A 1 105 ? -26.202 34.214 22.601 1.00 61.72 105 THR A N 1
ATOM 808 C CA . THR A 1 105 ? -27.117 35.267 22.104 1.00 61.72 105 THR A CA 1
ATOM 809 C C . THR A 1 105 ? -28.208 34.759 21.163 1.00 61.72 105 THR A C 1
ATOM 811 O O . THR A 1 105 ? -29.233 35.422 21.030 1.00 61.72 105 THR A O 1
ATOM 814 N N . LYS A 1 106 ? -28.040 33.592 20.525 1.00 59.41 106 LYS A N 1
ATOM 815 C CA . LYS A 1 106 ? -29.101 32.948 19.729 1.00 59.41 106 LYS A CA 1
ATOM 816 C C . LYS A 1 106 ? -30.164 32.233 20.572 1.00 59.41 106 LYS A C 1
ATOM 818 O O . LYS A 1 106 ? -31.153 31.789 19.998 1.00 59.41 106 LYS A O 1
ATOM 823 N N . GLY A 1 107 ? -30.000 32.157 21.896 1.00 55.69 107 GLY A N 1
ATOM 824 C CA . GLY A 1 107 ? -31.059 31.705 22.803 1.00 55.69 107 GLY A CA 1
ATOM 825 C C . GLY A 1 107 ? -31.338 30.199 22.786 1.00 55.69 107 GLY A C 1
ATOM 826 O O . GLY A 1 107 ? -32.435 29.789 23.145 1.00 55.69 107 GLY A O 1
ATOM 827 N N . GLU A 1 108 ? -30.371 29.362 22.396 1.00 56.53 108 GLU A N 1
ATOM 828 C CA . GLU A 1 108 ? -30.475 27.891 22.497 1.00 56.53 108 GLU A CA 1
ATOM 829 C C . GLU A 1 108 ? -29.907 27.345 23.821 1.00 56.53 108 GLU A C 1
ATOM 831 O O . GLU A 1 108 ? -29.461 26.203 23.916 1.00 56.53 108 GLU A O 1
ATOM 836 N N . THR A 1 109 ? -29.920 28.156 24.874 1.00 56.91 109 THR A N 1
ATOM 837 C CA . THR A 1 109 ? -29.764 27.679 26.248 1.00 56.91 109 THR A CA 1
ATOM 838 C C . THR A 1 109 ? -31.086 27.894 26.969 1.00 56.91 109 THR A C 1
ATOM 840 O O . THR A 1 109 ? -31.728 28.928 26.806 1.00 56.91 109 THR A O 1
ATOM 843 N N . ASN A 1 110 ? -31.526 26.895 27.740 1.00 55.25 110 ASN A N 1
ATOM 844 C CA . ASN A 1 110 ? -32.692 27.012 28.612 1.00 55.25 110 ASN A CA 1
ATOM 845 C C . ASN A 1 110 ? -32.414 28.118 29.641 1.00 55.25 110 ASN A C 1
ATOM 847 O O . ASN A 1 110 ? -31.786 27.865 30.669 1.00 55.25 110 ASN A O 1
ATOM 851 N N . ILE A 1 111 ? -32.822 29.349 29.335 1.00 52.78 111 ILE A N 1
ATOM 852 C CA . ILE A 1 111 ? -32.765 30.474 30.265 1.00 52.78 111 ILE A CA 1
ATOM 853 C C . ILE A 1 111 ? -33.775 30.158 31.367 1.00 52.78 111 ILE A C 1
ATOM 855 O O . ILE A 1 111 ? -34.982 30.145 31.130 1.00 52.78 111 ILE A O 1
ATOM 859 N N . ILE A 1 112 ? -33.275 29.843 32.561 1.00 59.25 112 ILE A N 1
ATOM 860 C CA . ILE A 1 112 ? -34.101 29.820 33.765 1.00 59.25 112 ILE A CA 1
ATOM 861 C C . ILE A 1 112 ? -34.263 31.280 34.170 1.00 59.25 112 ILE A C 1
ATOM 863 O O . ILE A 1 112 ? -33.338 31.891 34.703 1.00 59.25 112 ILE A O 1
ATOM 867 N N . ASP A 1 113 ? -35.421 31.840 33.847 1.00 51.62 113 ASP A N 1
ATOM 868 C CA . ASP A 1 113 ? -35.809 33.180 34.263 1.00 51.62 113 ASP A CA 1
ATOM 869 C C . ASP A 1 113 ? -36.182 33.128 35.751 1.00 51.62 113 ASP A C 1
ATOM 871 O O . ASP A 1 113 ? -37.279 32.713 36.125 1.00 51.62 113 ASP A O 1
ATOM 875 N N . ILE A 1 114 ? -35.221 33.437 36.622 1.00 57.28 114 ILE A N 1
ATOM 876 C CA .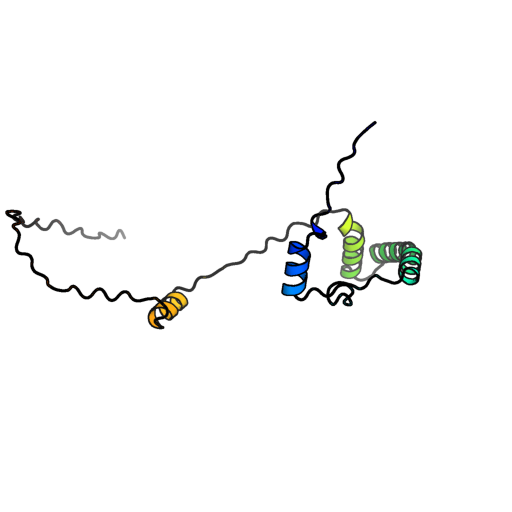 ILE A 1 114 ? -35.463 33.589 38.059 1.00 57.28 114 ILE A CA 1
ATOM 877 C C . ILE A 1 114 ? -35.751 35.069 38.295 1.00 57.28 114 ILE A C 1
ATOM 879 O O . ILE A 1 114 ? -34.883 35.829 38.720 1.00 57.28 114 ILE A O 1
ATOM 883 N N . THR A 1 115 ? -36.976 35.496 38.002 1.00 56.06 115 THR A N 1
ATOM 884 C CA . THR A 1 115 ? -37.503 36.731 38.584 1.00 56.06 115 THR A CA 1
ATOM 885 C C . THR A 1 115 ? -37.765 36.467 40.069 1.00 56.06 115 THR A C 1
ATOM 887 O O . THR A 1 115 ? -38.552 35.564 40.368 1.00 56.06 115 THR A O 1
ATOM 890 N N . PRO A 1 116 ? -37.136 37.197 41.008 1.00 57.50 116 PRO A N 1
ATOM 891 C CA . PRO A 1 116 ? -37.439 37.037 42.423 1.00 57.50 116 PRO A CA 1
ATOM 892 C C . PRO A 1 116 ? -38.903 37.417 42.664 1.00 57.50 116 PRO A C 1
ATOM 894 O O . PRO A 1 116 ? -39.305 38.548 42.397 1.00 57.50 116 PRO A O 1
ATOM 897 N N . THR A 1 117 ? -39.715 36.478 43.143 1.00 53.69 117 THR A N 1
ATOM 898 C CA . THR A 1 117 ? -41.014 36.800 43.733 1.00 53.69 117 THR A CA 1
ATOM 899 C C . THR A 1 117 ? -40.762 37.325 45.138 1.00 53.69 117 THR A C 1
ATOM 901 O O . THR A 1 117 ? -40.260 36.592 45.988 1.00 53.69 117 THR A O 1
ATOM 904 N N . GLU A 1 118 ? -41.077 38.597 45.365 1.00 54.97 118 GLU A N 1
ATOM 905 C CA . GLU A 1 118 ? -41.069 39.229 46.684 1.00 54.97 118 GLU A CA 1
ATOM 906 C C . GLU A 1 118 ? -42.174 38.623 47.568 1.00 54.97 118 GLU A C 1
ATOM 908 O O . GLU A 1 118 ? -43.242 39.202 47.750 1.00 54.97 118 GLU A O 1
ATOM 913 N N . GLU A 1 119 ? -41.942 37.432 48.117 1.00 48.53 119 GLU A N 1
ATOM 914 C CA . GLU A 1 119 ? -42.621 37.007 49.340 1.00 48.53 119 GLU A CA 1
ATOM 915 C C . GLU A 1 119 ? -41.736 37.419 50.515 1.00 48.53 119 GLU A C 1
ATOM 917 O O . GLU A 1 119 ? -40.822 36.709 50.929 1.00 48.53 119 GLU A O 1
ATOM 922 N N . TYR A 1 120 ? -41.989 38.627 51.018 1.00 42.50 120 TYR A N 1
ATOM 923 C CA . TYR A 1 120 ? -41.468 39.079 52.299 1.00 42.50 120 TYR A CA 1
ATOM 924 C C . TYR A 1 120 ? -42.104 38.235 53.408 1.00 42.50 120 TYR A C 1
ATOM 926 O O . TYR A 1 120 ? -43.247 38.463 53.803 1.00 42.50 120 TYR A O 1
ATOM 934 N N . THR A 1 121 ? -41.374 37.246 53.913 1.00 46.97 121 THR A N 1
ATOM 935 C CA . THR A 1 121 ? -41.588 36.748 55.272 1.00 46.97 121 THR A CA 1
ATOM 936 C C . THR A 1 121 ? -40.722 37.586 56.199 1.00 46.97 121 THR A C 1
ATOM 938 O O . THR A 1 121 ? -39.503 37.415 56.237 1.00 46.97 121 THR A O 1
ATOM 941 N N . ASP A 1 122 ? -41.354 38.529 56.896 1.00 45.97 122 ASP A N 1
ATOM 942 C CA . ASP A 1 122 ? -40.740 39.314 57.965 1.00 45.97 122 ASP A CA 1
ATOM 943 C C . ASP A 1 122 ? -40.404 38.394 59.148 1.00 45.97 122 ASP A C 1
ATOM 945 O O . ASP A 1 122 ? -41.214 38.215 60.055 1.00 45.97 122 ASP A O 1
ATOM 949 N N . GLU A 1 123 ? -39.210 37.803 59.148 1.00 48.66 123 GLU A N 1
ATOM 950 C CA . GLU A 1 123 ? -38.638 37.159 60.332 1.00 48.66 123 GLU A CA 1
ATOM 951 C C . GLU A 1 123 ? -37.204 37.665 60.560 1.00 48.66 123 GLU A C 1
ATOM 953 O O . GLU A 1 123 ? -36.248 37.260 59.905 1.00 48.66 123 GLU A O 1
ATOM 958 N N . GLU A 1 124 ? -37.126 38.641 61.469 1.00 54.78 124 GLU A N 1
ATOM 959 C CA . GLU A 1 124 ? -36.031 38.976 62.389 1.00 54.78 124 GLU A CA 1
ATOM 960 C C . GLU A 1 124 ? -34.593 38.594 61.980 1.00 54.78 124 GLU A C 1
ATOM 962 O O . GLU A 1 124 ? -34.101 37.505 62.269 1.00 54.78 124 GLU A O 1
ATOM 967 N N . THR A 1 125 ? -33.833 39.576 61.484 1.00 48.94 125 THR A N 1
ATOM 968 C CA . THR A 1 125 ? -32.377 39.607 61.697 1.00 48.94 125 THR A CA 1
ATOM 969 C C . THR A 1 125 ? -31.992 40.897 62.399 1.00 48.94 125 THR A C 1
ATOM 971 O O . THR A 1 125 ? -31.726 41.929 61.780 1.00 48.94 125 THR A O 1
ATOM 974 N N . GLU A 1 126 ? -32.000 40.817 63.726 1.00 45.78 126 GLU A N 1
ATOM 975 C CA . GLU A 1 126 ? -31.298 41.735 64.607 1.00 45.78 126 GLU A CA 1
ATOM 976 C C . GLU A 1 126 ? -29.819 41.846 64.201 1.00 45.78 126 GLU A C 1
ATOM 978 O O . GLU A 1 126 ? -29.128 40.846 64.032 1.00 45.78 126 GLU A O 1
ATOM 983 N N . GLY A 1 127 ? -29.341 43.088 64.105 1.00 49.25 127 GLY A N 1
ATOM 984 C CA . GLY A 1 127 ? -27.962 43.466 64.402 1.00 49.25 127 GLY A CA 1
ATOM 985 C C . GLY A 1 127 ? -26.873 42.957 63.461 1.00 49.25 127 GLY A C 1
ATOM 986 O O . GLY A 1 127 ? -26.328 41.886 63.672 1.00 49.25 127 GLY A O 1
ATOM 987 N N . LEU A 1 128 ? -26.422 43.824 62.551 1.00 46.16 128 LEU A N 1
ATOM 988 C CA . LEU A 1 128 ? -25.003 43.947 62.193 1.00 46.16 128 LEU A CA 1
ATOM 989 C C . LEU A 1 128 ? -24.760 45.364 61.650 1.00 46.16 128 LEU A C 1
ATOM 991 O O . LEU A 1 128 ? -25.152 45.725 60.544 1.00 46.16 128 LEU A O 1
ATOM 995 N N . THR A 1 129 ? -24.163 46.196 62.498 1.00 43.47 129 THR A N 1
ATOM 996 C CA . THR A 1 129 ? -23.700 47.552 62.197 1.00 43.47 129 THR A CA 1
ATOM 997 C C . THR A 1 129 ? -22.486 47.498 61.269 1.00 43.47 129 THR A C 1
ATOM 999 O O . THR A 1 129 ? -21.513 46.814 61.580 1.00 43.47 129 THR A O 1
ATOM 1002 N N . TYR A 1 130 ? -22.517 48.241 60.162 1.00 55.91 130 TYR A N 1
ATOM 1003 C CA . TYR A 1 130 ? -21.349 48.450 59.305 1.00 55.91 130 TYR A CA 1
ATOM 1004 C C . TYR A 1 130 ? -20.553 49.656 59.811 1.00 55.91 130 TYR A C 1
ATOM 1006 O O . TYR A 1 130 ? -21.054 50.780 59.779 1.00 55.91 130 TYR A O 1
ATOM 1014 N N . GLU A 1 131 ? -19.317 49.434 60.257 1.00 54.69 131 GLU A N 1
ATOM 1015 C CA . GLU A 1 131 ? -18.341 50.518 60.392 1.00 54.69 131 GLU A CA 1
ATOM 1016 C C . GLU A 1 131 ? -17.667 50.771 59.030 1.00 54.69 131 GLU A C 1
ATOM 1018 O O . GLU A 1 131 ? -17.321 49.811 58.331 1.00 54.69 131 GLU A O 1
ATOM 1023 N N . PRO A 1 132 ? -17.504 52.038 58.606 1.00 56.84 132 PRO A N 1
ATOM 1024 C CA . PRO A 1 132 ? -16.848 52.368 57.347 1.00 56.84 132 PRO A CA 1
ATOM 1025 C C . PRO A 1 132 ? -15.348 52.065 57.437 1.00 56.84 132 PRO A C 1
ATOM 1027 O O . PRO A 1 132 ? -14.661 52.559 58.326 1.00 56.84 132 PRO A O 1
ATOM 1030 N N . ILE A 1 133 ? -14.830 51.266 56.502 1.00 60.94 133 ILE A N 1
ATOM 1031 C CA . ILE A 1 133 ? -13.389 51.012 56.393 1.00 60.94 133 ILE A CA 1
ATOM 1032 C C . ILE A 1 133 ? -12.757 52.182 55.635 1.00 60.94 133 ILE A C 1
ATOM 1034 O O . ILE A 1 133 ? -13.126 52.463 54.494 1.00 60.94 133 ILE A O 1
ATOM 1038 N N . GLU A 1 134 ? -11.834 52.864 56.311 1.00 51.03 134 GLU A N 1
ATOM 1039 C CA . GLU A 1 134 ? -11.115 54.042 55.835 1.00 51.03 134 GLU A CA 1
ATOM 1040 C C . GLU A 1 134 ? -10.187 53.741 54.646 1.00 51.03 134 GLU A C 1
ATOM 1042 O O . GLU A 1 134 ? -9.543 52.696 54.536 1.00 51.03 134 GLU A O 1
ATOM 1047 N N . GLU A 1 135 ? -10.158 54.728 53.758 1.00 53.66 135 GLU A N 1
ATOM 1048 C CA . GLU A 1 135 ? -9.340 54.901 52.566 1.00 53.66 135 GLU A CA 1
ATOM 1049 C C . GLU A 1 135 ? -7.837 54.817 52.883 1.00 53.66 135 GLU A C 1
ATOM 1051 O O . GLU A 1 135 ? -7.297 55.645 53.614 1.00 53.66 135 GLU A O 1
ATOM 1056 N N . TYR A 1 136 ? -7.136 53.844 52.292 1.00 55.91 136 TYR A N 1
ATOM 1057 C CA . TYR A 1 136 ? -5.675 53.788 52.327 1.00 55.91 136 TYR A CA 1
ATOM 1058 C C . TYR A 1 136 ? -5.082 53.826 50.916 1.00 55.91 136 TYR A C 1
ATOM 1060 O O . TYR A 1 136 ? -5.099 52.833 50.193 1.00 55.91 136 TYR A O 1
ATOM 1068 N N . GLY A 1 137 ? -4.469 54.972 50.607 1.00 47.44 137 GLY A N 1
ATOM 1069 C CA . GLY A 1 137 ? -3.094 55.026 50.106 1.00 47.44 137 GLY A CA 1
ATOM 1070 C C . GLY A 1 137 ? -2.890 55.031 48.593 1.00 47.44 137 GLY A C 1
ATOM 1071 O O . GLY A 1 137 ? -2.793 53.980 47.964 1.00 47.44 137 GLY A O 1
ATOM 1072 N N . GLU A 1 138 ? -2.684 56.230 48.045 1.00 50.50 138 GLU A N 1
ATOM 1073 C CA . GLU A 1 138 ? -1.966 56.458 46.789 1.00 50.50 138 GLU A CA 1
ATOM 1074 C C . GLU A 1 138 ? -0.571 55.809 46.831 1.00 50.50 138 GLU A C 1
ATOM 1076 O O . GLU A 1 138 ? 0.212 56.055 47.749 1.00 50.50 138 GLU A O 1
ATOM 1081 N N . TYR A 1 139 ? -0.222 55.050 45.791 1.00 61.59 139 TYR A N 1
ATOM 1082 C CA . TYR A 1 139 ? 1.170 54.743 45.471 1.00 61.59 139 TYR A CA 1
ATOM 1083 C C . TYR A 1 139 ? 1.496 55.309 44.091 1.00 61.59 139 TYR A C 1
ATOM 1085 O O . TYR A 1 139 ? 0.918 54.932 43.071 1.00 61.59 139 TYR A O 1
ATOM 1093 N N . THR A 1 140 ? 2.418 56.268 44.092 1.00 56.03 140 THR A N 1
ATOM 1094 C CA . THR A 1 140 ? 2.983 56.933 42.923 1.00 56.03 140 THR A CA 1
ATOM 1095 C C . THR A 1 140 ? 3.874 55.974 42.137 1.00 56.03 140 THR A C 1
ATOM 1097 O O . THR A 1 140 ? 4.789 55.370 42.693 1.00 56.03 140 THR A O 1
ATOM 1100 N N . ASN A 1 141 ? 3.641 55.874 40.827 1.00 54.41 141 ASN A N 1
ATOM 1101 C CA . ASN A 1 141 ? 4.537 55.184 39.902 1.00 54.41 141 ASN A CA 1
ATOM 1102 C C . ASN A 1 141 ? 5.745 56.083 39.607 1.00 54.41 141 ASN A C 1
ATOM 1104 O O . ASN A 1 141 ? 5.687 56.927 38.710 1.00 54.41 141 ASN A O 1
ATOM 1108 N N . GLU A 1 142 ? 6.838 55.914 40.347 1.00 53.06 142 GLU A N 1
ATOM 1109 C CA . GLU A 1 142 ? 8.134 56.424 39.904 1.00 53.06 142 GLU A CA 1
ATOM 1110 C C . GLU A 1 142 ? 8.657 55.504 38.797 1.00 53.06 142 GLU A C 1
ATOM 1112 O O . GLU A 1 142 ? 9.041 54.357 39.010 1.00 53.06 142 GLU A O 1
ATOM 1117 N N . ALA A 1 143 ? 8.566 56.012 37.570 1.00 48.88 143 ALA A N 1
ATOM 1118 C CA . ALA A 1 143 ? 9.203 55.444 36.401 1.00 48.88 143 ALA A CA 1
ATOM 1119 C C . ALA A 1 143 ? 10.702 55.768 36.449 1.00 48.88 143 ALA A C 1
ATOM 1121 O O . ALA A 1 143 ? 11.090 56.923 36.256 1.00 48.88 143 ALA A O 1
ATOM 1122 N N . ASP A 1 144 ? 11.526 54.746 36.674 1.00 53.00 144 ASP A N 1
ATOM 1123 C CA . ASP A 1 144 ? 12.968 54.821 36.452 1.00 53.00 144 ASP A CA 1
ATOM 1124 C C . ASP A 1 144 ? 13.254 55.146 34.974 1.00 53.00 144 ASP A C 1
ATOM 1126 O O . ASP A 1 144 ? 12.733 54.508 34.051 1.00 53.00 144 ASP A O 1
ATOM 1130 N N . LYS A 1 145 ? 14.076 56.177 34.772 1.00 44.50 145 LYS A N 1
ATOM 1131 C CA . LYS A 1 145 ? 14.659 56.626 33.503 1.00 44.50 145 LYS A CA 1
ATOM 1132 C C . LYS A 1 145 ? 16.163 56.410 33.530 1.00 44.50 145 LYS A C 1
ATOM 1134 O O . LYS A 1 145 ? 16.763 56.705 34.585 1.00 44.50 145 LYS A O 1
#

Radius of gyration: 38.38 Å; chains: 1; bounding box: 63×98×79 Å

Secondary structure (DSSP, 8-state):
---------GGGSHHHHHHHHHTT--TT----SSPPPPPHHHHHHHHHHHHHHHHHHHHHHHH-SSHHHHHHHHHHHHTTTSPPPP----------HHHHHHHHHTT-S---------------------PPPPP----------

pLDDT: mean 71.03, std 14.81, range [36.41, 93.62]

Organism: Agrobacterium tumefaciens (NCBI:txid358)

Foldseek 3Di:
DDDDPPPPDCCPPPVVVVVCVVVVNDDPPDPPDDDDPDPVVVVVVVVVCVVVVLVVLVCQLPPPPDPVSVVVSVCVVCVVVDDDPDDDDDDDDDPDVVVVVVCVVVPPDPPPPCDDDPPDPPDDDDDDDDDDDDDDDDDDDDDDD

Sequence (145 aa):
MTEEAEQEDGRKSPEHLAHLNQIGFQKGRAKTGGRTKMPDVIKQRLMDMAPAALDELYDLMQNADKAAVRLAAIQTILGPLVAKAARKVEVEVNHDLSELHRLVTKGETNIIDITPTEEYTDEETEGLTYEPIEEYGEYTNEADK